Protein AF-A0A937BDS6-F1 (afdb_monomer_lite)

Structure (mmCIF, N/CA/C/O backbone):
data_AF-A0A937BDS6-F1
#
_entry.id   AF-A0A937BDS6-F1
#
loop_
_atom_site.group_PDB
_atom_site.id
_atom_site.type_symbol
_atom_site.label_atom_id
_atom_site.label_alt_id
_atom_site.label_comp_id
_atom_site.label_asym_id
_atom_site.label_entity_id
_atom_site.label_seq_id
_atom_site.pdbx_PDB_ins_code
_atom_site.Cartn_x
_atom_site.Cartn_y
_atom_site.Cartn_z
_atom_site.occupancy
_atom_site.B_iso_or_equiv
_atom_site.auth_seq_id
_atom_site.auth_comp_id
_atom_site.auth_asym_id
_atom_site.auth_atom_id
_atom_site.pdbx_PDB_model_num
ATOM 1 N N . MET A 1 1 ? 31.648 8.633 -38.962 1.00 49.28 1 MET A N 1
ATOM 2 C CA . MET A 1 1 ? 30.457 7.905 -38.470 1.00 49.28 1 MET A CA 1
ATOM 3 C C . MET A 1 1 ? 30.625 7.613 -36.987 1.00 49.28 1 MET A C 1
ATOM 5 O O . MET A 1 1 ? 31.223 6.609 -36.627 1.00 49.28 1 MET A O 1
ATOM 9 N N . ALA A 1 2 ? 30.135 8.496 -36.117 1.00 52.81 2 ALA A N 1
ATOM 10 C CA . ALA A 1 2 ? 29.952 8.126 -34.721 1.00 52.81 2 ALA A CA 1
ATOM 11 C C . ALA A 1 2 ? 28.775 7.148 -34.689 1.00 52.81 2 ALA A C 1
ATOM 13 O O . ALA A 1 2 ? 27.639 7.550 -34.946 1.00 52.81 2 ALA A O 1
ATOM 14 N N . LYS A 1 3 ? 29.037 5.857 -34.454 1.00 55.94 3 LYS A N 1
ATOM 15 C CA . LYS A 1 3 ? 27.981 4.898 -34.115 1.00 55.94 3 LYS A CA 1
ATOM 16 C C . LYS A 1 3 ? 27.379 5.381 -32.798 1.00 55.94 3 LYS A C 1
ATOM 18 O O . LYS A 1 3 ? 27.849 5.032 -31.721 1.00 55.94 3 LYS A O 1
ATOM 23 N N . LYS A 1 4 ? 26.373 6.249 -32.889 1.00 63.62 4 LYS A N 1
ATOM 24 C CA . LYS A 1 4 ? 25.573 6.705 -31.760 1.00 63.62 4 LYS A CA 1
ATOM 25 C C . LYS A 1 4 ? 24.660 5.539 -31.396 1.00 63.62 4 LYS A C 1
ATOM 27 O O . LYS A 1 4 ? 23.484 5.521 -31.739 1.00 63.62 4 LYS A O 1
ATOM 32 N N . VAL A 1 5 ? 25.241 4.518 -30.771 1.00 64.81 5 VAL A N 1
ATOM 33 C CA . VAL A 1 5 ? 24.481 3.480 -30.084 1.00 64.81 5 VAL A CA 1
ATOM 34 C C . VAL A 1 5 ? 23.900 4.172 -28.858 1.00 64.81 5 VAL A C 1
ATOM 36 O O . VAL A 1 5 ? 24.517 4.241 -27.800 1.00 64.81 5 VAL A O 1
ATOM 39 N N . VAL A 1 6 ? 22.750 4.816 -29.055 1.00 64.56 6 VAL A N 1
ATOM 40 C CA . VAL A 1 6 ? 21.944 5.344 -27.962 1.00 64.56 6 VAL A CA 1
ATOM 41 C C . VAL A 1 6 ? 21.495 4.133 -27.167 1.00 64.56 6 VAL A C 1
ATOM 43 O O . VAL A 1 6 ? 20.827 3.250 -27.699 1.00 64.56 6 VAL A O 1
ATOM 4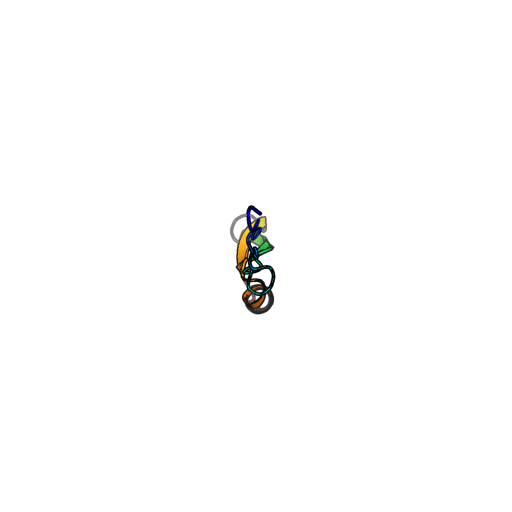6 N N . ALA A 1 7 ? 21.954 4.099 -25.919 1.00 63.88 7 ALA A N 1
ATOM 47 C CA . ALA A 1 7 ? 21.641 3.118 -24.903 1.00 63.88 7 ALA A CA 1
ATOM 48 C C . ALA A 1 7 ? 20.242 2.519 -25.091 1.00 63.88 7 ALA A C 1
ATOM 50 O O . ALA A 1 7 ? 19.230 3.217 -24.995 1.00 63.88 7 ALA A O 1
ATOM 51 N N . THR A 1 8 ? 20.191 1.206 -25.295 1.00 61.44 8 THR A N 1
ATOM 52 C CA . THR A 1 8 ? 19.006 0.406 -25.002 1.00 61.44 8 THR A CA 1
ATOM 53 C C . THR A 1 8 ? 18.765 0.493 -23.495 1.00 61.44 8 THR A C 1
ATOM 55 O O . THR A 1 8 ? 19.186 -0.371 -22.727 1.00 61.44 8 THR A O 1
ATOM 58 N N . LEU A 1 9 ? 18.140 1.589 -23.055 1.00 61.28 9 LEU A N 1
ATOM 59 C CA . LEU A 1 9 ? 17.486 1.691 -21.758 1.00 61.28 9 LEU A CA 1
ATOM 60 C C . LEU A 1 9 ? 16.521 0.510 -21.694 1.00 61.28 9 LEU A C 1
ATOM 62 O O . LEU A 1 9 ? 15.540 0.471 -22.435 1.00 61.28 9 LEU A O 1
ATOM 66 N N . LYS A 1 10 ? 16.873 -0.488 -20.881 1.00 59.03 10 LYS A N 1
ATOM 67 C CA . LYS A 1 10 ? 16.117 -1.714 -20.624 1.00 59.03 10 LYS A CA 1
ATOM 68 C C . LYS A 1 10 ? 14.677 -1.363 -20.229 1.00 59.03 10 LYS A C 1
ATOM 70 O O . LYS A 1 10 ? 14.383 -1.179 -19.056 1.00 59.03 10 LYS A O 1
ATOM 75 N N . LYS A 1 11 ? 13.782 -1.240 -21.209 1.00 57.88 11 LYS A N 1
ATOM 76 C CA . LYS A 1 11 ? 12.341 -1.045 -20.983 1.00 57.88 11 LYS A CA 1
ATOM 77 C C . LYS A 1 11 ? 11.607 -2.364 -20.722 1.00 57.88 11 LYS A C 1
ATOM 79 O O . LYS A 1 11 ? 10.456 -2.321 -20.322 1.00 57.88 11 LYS A O 1
ATOM 84 N N . ALA A 1 12 ? 12.262 -3.507 -20.940 1.00 56.03 12 ALA A N 1
ATOM 85 C CA . ALA A 1 12 ? 11.649 -4.824 -20.778 1.00 56.03 12 ALA A CA 1
ATOM 86 C C . ALA A 1 12 ? 11.696 -5.356 -19.331 1.00 56.03 12 ALA A C 1
ATOM 88 O O . ALA A 1 12 ? 10.773 -6.048 -18.930 1.00 56.03 12 ALA A O 1
ATOM 89 N N . ASP A 1 13 ? 12.699 -4.961 -18.531 1.00 57.34 13 ASP A N 1
ATOM 90 C CA . ASP A 1 13 ? 12.926 -5.496 -17.171 1.00 57.34 13 ASP A CA 1
ATOM 91 C C . ASP A 1 13 ? 12.890 -4.410 -16.081 1.00 57.34 13 ASP A C 1
ATOM 93 O O . ASP A 1 13 ? 13.514 -4.536 -15.021 1.00 57.34 13 ASP A O 1
ATOM 97 N N . ALA A 1 14 ? 12.236 -3.277 -16.348 1.00 66.12 14 ALA A N 1
ATOM 98 C CA . ALA A 1 14 ? 12.101 -2.235 -15.340 1.00 66.12 14 ALA A CA 1
ATOM 99 C C . ALA A 1 14 ? 11.177 -2.754 -14.232 1.00 66.12 14 ALA A C 1
ATOM 101 O O . ALA A 1 14 ? 9.975 -2.893 -14.443 1.00 66.12 14 ALA A O 1
ATOM 102 N N . LYS A 1 15 ? 11.748 -3.054 -13.058 1.00 74.19 15 LYS A N 1
ATOM 103 C CA . LYS A 1 15 ? 10.986 -3.440 -11.864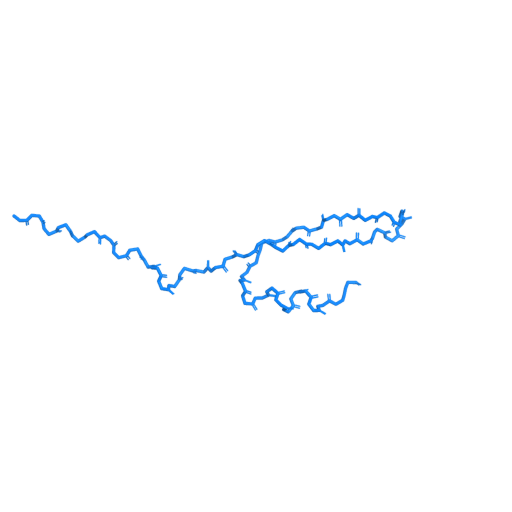 1.00 74.19 15 LYS A CA 1
ATOM 104 C C . LYS A 1 15 ? 9.901 -2.391 -11.616 1.00 74.19 15 LYS A C 1
ATOM 106 O O . LYS A 1 15 ? 10.209 -1.245 -11.287 1.00 74.19 15 LYS A O 1
ATOM 111 N N . VAL A 1 16 ? 8.645 -2.780 -11.823 1.00 85.00 16 VAL A N 1
ATOM 112 C CA . VAL A 1 16 ? 7.490 -1.909 -11.612 1.00 85.00 16 VAL A CA 1
ATOM 113 C C . VAL A 1 16 ? 7.187 -1.899 -10.122 1.00 85.00 16 VAL A C 1
ATOM 115 O O . VAL A 1 16 ? 6.875 -2.932 -9.528 1.00 85.00 16 VAL A O 1
ATOM 118 N N . PHE A 1 17 ? 7.292 -0.721 -9.520 1.00 89.31 17 PHE A N 1
ATOM 119 C CA . PHE A 1 17 ? 6.950 -0.501 -8.123 1.00 89.31 17 PHE A CA 1
ATOM 120 C C . PHE A 1 17 ? 5.601 0.200 -8.026 1.00 89.31 17 PHE A C 1
ATOM 122 O O . PHE A 1 17 ? 5.305 1.115 -8.792 1.00 89.31 17 PHE A O 1
ATOM 129 N N . THR A 1 18 ? 4.795 -0.228 -7.063 1.00 90.69 18 THR A N 1
ATOM 130 C CA . THR A 1 18 ? 3.470 0.317 -6.782 1.00 90.69 18 THR A CA 1
ATOM 131 C C . THR A 1 18 ? 3.446 0.847 -5.356 1.00 90.69 18 THR A C 1
ATOM 133 O O . THR A 1 18 ? 3.939 0.198 -4.431 1.00 90.69 18 THR A O 1
ATOM 136 N N . LYS A 1 19 ? 2.869 2.038 -5.172 1.00 93.19 19 LYS A N 1
ATOM 137 C CA . LYS A 1 19 ? 2.586 2.597 -3.850 1.00 93.19 19 LYS A CA 1
ATOM 138 C C . LYS A 1 19 ? 1.225 2.083 -3.389 1.00 93.19 19 LYS A C 1
ATOM 140 O O . LYS A 1 19 ? 0.201 2.437 -3.963 1.00 93.19 19 LYS A O 1
ATOM 145 N N . VAL A 1 20 ? 1.225 1.253 -2.357 1.00 91.69 20 VAL A N 1
ATOM 146 C CA . VAL A 1 20 ? 0.019 0.712 -1.734 1.00 91.69 20 VAL A CA 1
ATOM 147 C C . VAL A 1 20 ? -0.377 1.613 -0.573 1.00 91.69 20 VAL A C 1
ATOM 149 O O . VAL A 1 20 ? 0.453 1.925 0.280 1.00 91.69 20 VAL A O 1
ATOM 152 N N . ILE A 1 21 ? -1.641 2.032 -0.544 1.00 92.12 21 ILE A N 1
ATOM 153 C CA . ILE A 1 21 ? -2.213 2.863 0.518 1.00 92.12 21 ILE A CA 1
ATOM 154 C C . ILE A 1 21 ? -3.336 2.063 1.171 1.00 92.12 21 ILE A C 1
ATOM 156 O O . ILE A 1 21 ? -4.312 1.705 0.510 1.00 92.12 21 ILE A O 1
ATOM 160 N N . ARG A 1 22 ? -3.203 1.773 2.467 1.00 89.19 22 ARG A N 1
ATOM 161 C CA . ARG A 1 22 ? -4.200 1.028 3.241 1.00 89.19 22 ARG A CA 1
ATOM 162 C C . ARG A 1 22 ? -4.727 1.868 4.387 1.00 89.19 22 ARG A C 1
ATOM 164 O O . ARG A 1 22 ? -3.962 2.487 5.117 1.00 89.19 22 ARG A O 1
ATOM 171 N N . MET A 1 23 ? -6.038 1.825 4.585 1.00 90.44 23 MET A N 1
ATOM 172 C CA . MET A 1 23 ? -6.668 2.416 5.755 1.00 90.44 23 MET A CA 1
ATOM 173 C C . MET A 1 23 ? -6.602 1.427 6.927 1.00 90.44 23 MET A C 1
ATOM 175 O O . MET A 1 23 ? -7.104 0.306 6.828 1.00 90.44 23 MET A O 1
ATOM 179 N N . VAL A 1 24 ? -5.965 1.825 8.025 1.00 89.06 24 VAL A N 1
ATOM 180 C CA . VAL A 1 24 ? -5.805 1.022 9.242 1.00 89.06 24 VAL A CA 1
ATOM 181 C C . VAL A 1 24 ? -6.577 1.690 10.371 1.00 89.06 24 VAL A C 1
ATOM 183 O O . VAL A 1 24 ? -6.465 2.898 10.586 1.00 89.06 24 VAL A O 1
ATOM 186 N N . LYS A 1 25 ? -7.383 0.906 11.090 1.00 88.88 25 LYS A N 1
ATOM 187 C CA . LYS A 1 25 ? -8.110 1.389 12.264 1.00 88.88 25 LYS A CA 1
ATOM 188 C C . LYS A 1 25 ? -7.177 1.400 13.470 1.00 88.88 25 LYS A C 1
ATOM 190 O O . LYS A 1 25 ? -6.579 0.381 13.802 1.00 88.88 25 LYS A O 1
ATOM 195 N N . ASN A 1 26 ? -7.085 2.535 14.151 1.00 86.00 26 ASN A N 1
ATOM 196 C CA . ASN A 1 26 ? -6.365 2.644 15.407 1.00 86.00 26 ASN A CA 1
ATOM 197 C C . ASN A 1 26 ? -7.162 1.913 16.507 1.00 86.00 26 ASN A C 1
ATOM 199 O O . ASN A 1 26 ? -8.295 2.310 16.795 1.00 86.00 26 ASN A O 1
ATOM 203 N N . PRO A 1 27 ? -6.600 0.873 17.149 1.00 86.62 27 PRO A N 1
ATOM 204 C CA . PRO A 1 27 ? -7.322 0.091 18.151 1.00 86.62 27 PRO A CA 1
ATOM 205 C C . PRO A 1 27 ? -7.609 0.880 19.436 1.00 86.62 27 PRO A C 1
ATOM 207 O O . PRO A 1 27 ? -8.535 0.533 20.160 1.00 86.62 27 PRO A O 1
ATOM 210 N N . LYS A 1 28 ? -6.841 1.940 19.723 1.00 87.06 28 LYS A N 1
ATOM 211 C CA . LYS A 1 28 ? -6.983 2.746 20.945 1.00 87.06 28 LYS A CA 1
ATOM 212 C C . LYS A 1 28 ? -7.978 3.889 20.782 1.00 87.06 28 LYS A C 1
ATOM 214 O O . LYS A 1 28 ? -8.751 4.156 21.690 1.00 87.06 28 LYS A O 1
ATOM 219 N N . THR A 1 29 ? -7.940 4.580 19.645 1.00 89.25 29 THR A N 1
ATOM 220 C CA . THR A 1 29 ? -8.753 5.789 19.417 1.00 89.25 29 THR A CA 1
ATOM 221 C C . THR A 1 29 ? -9.933 5.560 18.478 1.00 89.25 29 THR A C 1
ATOM 223 O O . THR A 1 29 ? -10.768 6.443 18.324 1.00 89.25 29 THR A O 1
ATOM 226 N N . GLY A 1 30 ? -10.004 4.406 17.807 1.00 86.62 30 GLY A N 1
ATOM 227 C CA . GLY A 1 30 ? -11.052 4.076 16.838 1.00 86.62 30 GLY A CA 1
ATOM 228 C C . GLY A 1 30 ? -10.971 4.836 15.510 1.00 86.62 30 GLY A C 1
ATOM 229 O O . GLY A 1 30 ? -11.688 4.477 14.577 1.00 86.62 30 GLY A O 1
ATOM 230 N N . GLY A 1 31 ? -10.098 5.844 15.409 1.00 91.88 31 GLY A N 1
ATOM 231 C CA . GLY A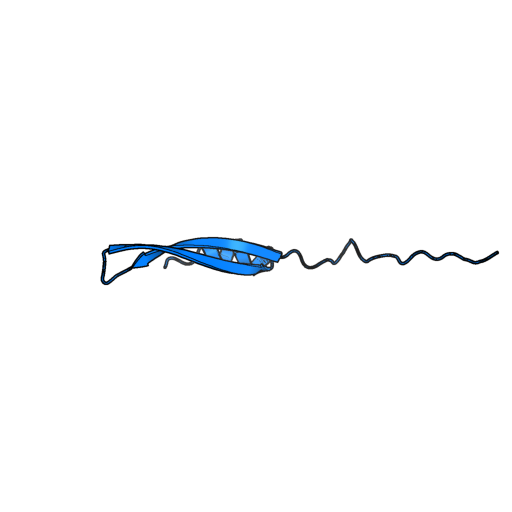 1 31 ? -9.864 6.614 14.192 1.00 91.88 31 GLY A CA 1
ATOM 232 C C . GLY A 1 31 ? -9.142 5.807 13.115 1.00 91.88 31 GLY A C 1
ATOM 233 O O . GLY A 1 31 ? -8.492 4.802 13.400 1.00 91.88 31 GLY A O 1
ATOM 234 N N . TYR A 1 32 ? -9.235 6.265 11.872 1.00 90.50 32 TYR A N 1
ATOM 235 C CA . TYR A 1 32 ? -8.564 5.646 10.735 1.00 90.50 32 TYR A CA 1
ATOM 236 C C . TYR A 1 32 ? -7.329 6.446 10.332 1.00 90.50 32 TYR A C 1
ATOM 238 O O . TYR A 1 32 ? -7.339 7.675 10.350 1.00 90.50 32 TYR A O 1
ATOM 246 N N . GLN A 1 33 ? -6.264 5.738 9.976 1.00 89.62 33 GLN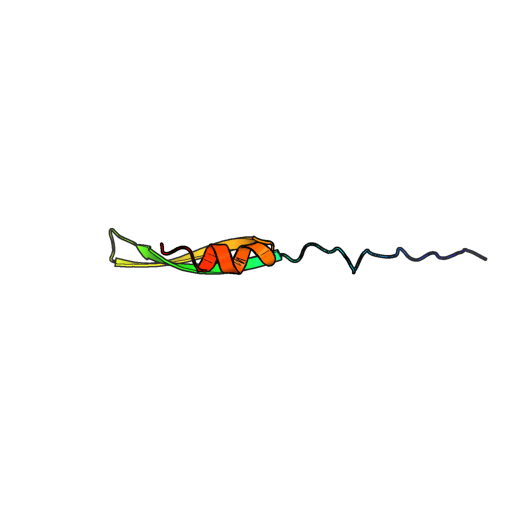 A N 1
ATOM 247 C CA . GLN A 1 33 ? -5.026 6.315 9.463 1.00 89.62 33 GLN A CA 1
ATOM 248 C C . GLN A 1 33 ? -4.656 5.627 8.153 1.00 89.62 33 GLN A C 1
ATOM 250 O O . GLN A 1 33 ? -4.965 4.451 7.953 1.00 89.62 33 GLN A O 1
ATOM 255 N N . PHE A 1 34 ? -3.991 6.354 7.261 1.00 89.88 34 PHE A N 1
ATOM 256 C CA . PHE A 1 34 ? -3.446 5.782 6.038 1.00 89.88 34 PHE A CA 1
ATOM 257 C C . PHE A 1 34 ? -2.022 5.300 6.294 1.00 89.88 34 PHE A C 1
ATOM 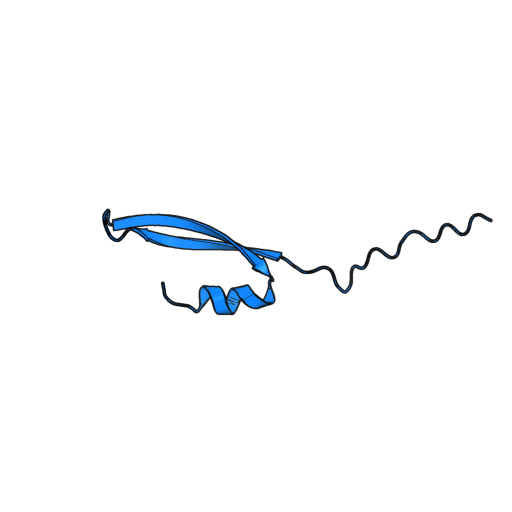259 O O . PHE A 1 34 ? -1.173 6.061 6.751 1.00 89.88 34 PHE A O 1
ATOM 266 N N . HIS A 1 35 ? -1.774 4.031 5.998 1.00 88.00 35 HIS A N 1
ATOM 267 C CA . HIS A 1 35 ? -0.444 3.451 5.960 1.00 88.00 35 HIS A CA 1
ATOM 268 C C . HIS A 1 35 ? -0.035 3.275 4.499 1.00 88.00 35 HIS A C 1
ATOM 270 O O . HIS A 1 35 ? -0.751 2.635 3.724 1.00 88.00 35 HIS A O 1
ATOM 276 N N . GLU A 1 36 ? 1.108 3.841 4.127 1.00 91.38 36 GLU A N 1
ATOM 277 C CA . GLU A 1 36 ? 1.611 3.831 2.757 1.00 91.38 36 GLU A CA 1
ATOM 278 C C . GLU A 1 36 ? 2.899 3.010 2.666 1.00 91.38 36 GLU A C 1
ATOM 280 O O . GLU A 1 36 ? 3.798 3.167 3.491 1.00 91.38 36 GLU A O 1
ATOM 285 N N . GLN A 1 37 ? 3.017 2.152 1.654 1.00 90.25 37 GLN A N 1
ATOM 286 C CA . GLN A 1 37 ? 4.227 1.366 1.411 1.00 90.25 37 GLN A CA 1
ATOM 287 C C . GLN A 1 37 ? 4.479 1.213 -0.090 1.00 90.25 37 GLN A C 1
ATOM 289 O O . GLN A 1 37 ? 3.556 0.953 -0.857 1.00 90.25 37 GLN A O 1
ATOM 294 N N . VAL A 1 38 ? 5.735 1.355 -0.517 1.00 92.38 38 VAL A N 1
ATOM 295 C CA . VAL A 1 38 ? 6.153 1.077 -1.900 1.00 92.38 38 VAL A CA 1
ATOM 296 C C . VAL A 1 38 ? 6.663 -0.361 -1.982 1.00 92.38 38 VAL A C 1
ATOM 298 O O . VAL A 1 38 ? 7.525 -0.749 -1.196 1.00 92.38 38 VAL A O 1
ATOM 301 N N . MET A 1 39 ? 6.133 -1.149 -2.916 1.00 90.38 39 MET A N 1
ATOM 302 C CA . MET A 1 39 ? 6.510 -2.556 -3.124 1.00 90.38 39 MET A CA 1
ATOM 303 C C . MET A 1 39 ? 6.483 -2.939 -4.603 1.00 90.38 39 MET A C 1
ATOM 305 O O . MET A 1 39 ? 6.009 -2.166 -5.437 1.00 90.38 39 MET A O 1
ATOM 309 N N . ALA A 1 40 ? 7.021 -4.110 -4.945 1.00 92.12 40 ALA A N 1
ATOM 310 C CA . ALA A 1 40 ? 6.947 -4.628 -6.308 1.00 92.12 40 ALA A CA 1
ATOM 311 C C . ALA A 1 40 ? 5.485 -4.909 -6.695 1.00 92.12 40 ALA A C 1
ATOM 313 O O . ALA A 1 40 ? 4.707 -5.381 -5.866 1.00 92.12 40 ALA A O 1
ATOM 314 N N . ALA A 1 41 ? 5.111 -4.639 -7.950 1.00 87.50 41 ALA A N 1
ATOM 315 C CA . ALA A 1 41 ? 3.733 -4.800 -8.428 1.00 87.50 41 ALA A CA 1
ATOM 316 C C . ALA A 1 41 ? 3.175 -6.222 -8.202 1.00 87.50 41 ALA A C 1
ATOM 318 O O . ALA A 1 41 ? 2.012 -6.379 -7.852 1.00 87.50 41 ALA A O 1
ATOM 319 N N . GLU A 1 42 ? 4.023 -7.245 -8.314 1.00 89.81 42 GLU A N 1
ATOM 320 C CA . GLU A 1 42 ? 3.663 -8.659 -8.120 1.00 89.81 42 GLU A CA 1
ATOM 321 C C . GLU A 1 42 ? 3.294 -9.016 -6.668 1.00 89.81 42 GLU A C 1
ATOM 323 O O . GLU A 1 42 ? 2.635 -10.025 -6.409 1.00 89.81 42 GLU A O 1
ATOM 328 N N . GLU A 1 43 ? 3.728 -8.209 -5.698 1.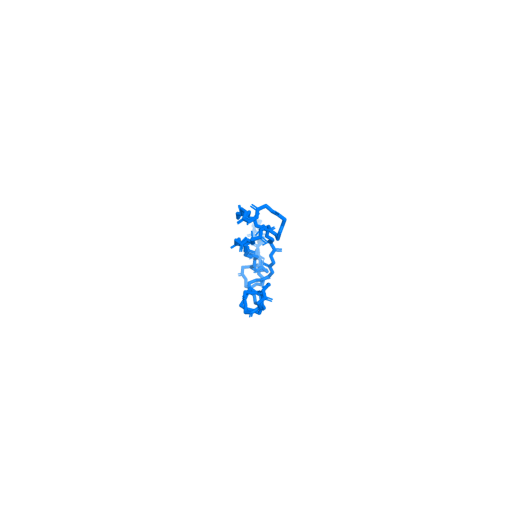00 89.06 43 GLU A N 1
ATOM 329 C CA . GLU A 1 43 ? 3.497 -8.452 -4.271 1.00 89.06 43 GLU A CA 1
ATOM 330 C C . GLU A 1 43 ? 2.251 -7.729 -3.740 1.00 89.06 43 GLU A C 1
ATOM 332 O O . GLU A 1 43 ? 1.775 -8.051 -2.647 1.00 89.06 43 GLU A O 1
ATOM 337 N N . VAL A 1 44 ? 1.690 -6.795 -4.516 1.00 90.06 44 VAL A N 1
ATOM 338 C CA . VAL A 1 44 ? 0.568 -5.934 -4.108 1.00 90.06 44 VAL A CA 1
ATOM 339 C C . VAL A 1 44 ? -0.666 -6.751 -3.735 1.00 90.06 44 VAL A C 1
ATOM 341 O O . VAL A 1 44 ? -1.210 -6.573 -2.645 1.00 90.06 44 VAL A O 1
ATOM 344 N N . ASP A 1 45 ? -1.081 -7.689 -4.587 1.00 88.19 45 ASP A N 1
ATOM 345 C CA . ASP A 1 45 ? -2.307 -8.469 -4.365 1.00 88.19 45 ASP A CA 1
ATOM 346 C C . ASP A 1 45 ? -2.210 -9.335 -3.105 1.00 88.19 45 ASP A C 1
ATOM 348 O O . ASP A 1 45 ? -3.137 -9.394 -2.294 1.00 88.19 45 ASP A O 1
ATOM 352 N N . LYS A 1 46 ? -1.041 -9.950 -2.883 1.00 89.50 46 LYS A N 1
ATOM 353 C CA . LYS A 1 46 ? -0.758 -10.729 -1.667 1.00 89.50 46 LYS A CA 1
ATOM 354 C C . LYS A 1 46 ? -0.769 -9.837 -0.427 1.00 89.50 46 LYS A C 1
ATOM 356 O O . LYS A 1 46 ? -1.277 -10.244 0.620 1.00 89.50 46 LYS A O 1
ATOM 361 N N . HIS A 1 47 ? -0.220 -8.629 -0.535 1.00 86.50 47 HIS A N 1
ATOM 362 C CA . HIS A 1 47 ? -0.173 -7.674 0.566 1.00 86.50 47 HIS A CA 1
ATOM 363 C C . HIS A 1 47 ? -1.571 -7.164 0.951 1.00 86.50 47 HIS A C 1
ATOM 365 O O . HIS A 1 47 ? -1.883 -7.059 2.140 1.00 86.50 47 HIS A O 1
ATOM 371 N N . LEU A 1 48 ? -2.435 -6.903 -0.033 1.00 85.38 48 LEU A N 1
ATOM 372 C CA . LEU A 1 48 ? -3.812 -6.450 0.184 1.00 85.38 48 LEU A CA 1
ATOM 373 C C . LEU A 1 48 ? -4.737 -7.562 0.699 1.00 85.38 48 LEU A C 1
ATOM 375 O O . LEU A 1 48 ? -5.593 -7.299 1.545 1.00 85.38 48 LEU A O 1
ATOM 379 N N . ALA A 1 49 ? -4.546 -8.805 0.246 1.00 87.62 49 ALA A N 1
ATOM 380 C CA . ALA A 1 49 ? -5.339 -9.953 0.689 1.00 87.62 49 ALA A CA 1
ATOM 381 C C . ALA A 1 49 ? -5.119 -10.308 2.171 1.00 87.62 49 ALA A C 1
ATOM 383 O O . ALA A 1 49 ? -5.990 -10.907 2.811 1.00 87.62 49 ALA A O 1
ATOM 384 N N . LYS A 1 50 ? -3.973 -9.928 2.750 1.00 80.38 50 LYS A N 1
ATOM 385 C CA . LYS A 1 50 ? -3.693 -10.139 4.172 1.00 80.38 50 LYS A CA 1
ATOM 386 C C . LYS A 1 50 ? -4.619 -9.242 5.003 1.00 80.38 50 LYS A C 1
ATOM 388 O O . LYS A 1 50 ? -4.471 -8.018 5.018 1.00 80.38 50 LYS A O 1
ATOM 393 N N . LYS A 1 51 ? -5.602 -9.826 5.697 1.00 62.31 51 LYS A N 1
ATOM 394 C CA . LYS A 1 51 ? -6.430 -9.085 6.664 1.00 62.31 51 LYS A CA 1
ATOM 395 C C . LYS A 1 51 ? -5.530 -8.526 7.777 1.00 62.31 51 LYS A C 1
ATOM 397 O O . LYS A 1 51 ? -4.680 -9.247 8.292 1.00 62.31 51 LYS A O 1
ATOM 402 N N . ALA A 1 52 ? -5.685 -7.229 8.034 1.00 60.19 52 ALA A N 1
ATOM 403 C CA . ALA A 1 52 ? -5.050 -6.495 9.125 1.00 60.19 52 ALA A CA 1
ATOM 404 C C . ALA A 1 52 ? -5.906 -6.609 10.383 1.00 60.19 52 ALA A C 1
ATOM 406 O O . ALA A 1 52 ? -7.142 -6.744 10.219 1.00 60.19 52 ALA A O 1
#

pLDDT: mean 79.73, std 13.84, range [49.28, 93.19]

Secondary structure (DSSP, 8-state):
-----------SS---EEEEEEEEE-TTT--EEEEEEEEEHHHHHHHHHS--

Sequence (52 aa):
MAKKVVATLKKADAKVFTKVIRMVKNPKTGGYQFHEQVMAAEEVDKHLAKKA

Radius of gyration: 19.66 Å; chains: 1; bounding box: 42×19×59 Å

Foldseek 3Di:
DPPPPPDPPPPPPPQDKDKDWDWDQDPPPRDTDIDIDIDGPVCRVVVVPDDD